Protein AF-A0A644XI13-F1 (afdb_monomer_lite)

Foldseek 3Di:
DDDPDDPPPPDPPVVVVLVVLLVLLVVLLVLDPPVLVSVLSVLLSVLSNLVVVLCVVPVVCVVVCVCVVVPLSVVLSVLSNVLSVLVPDPDDDPVSVVSNVVNSVCSVVSSVVSVVSSVVSVVVVVVVVVVVVVVVCVVCVVVVNNDPDDPPDDD

Secondary structure (DSSP, 8-state):
------------TTHHHHHHHHHHHHHHHTT---HHHHHHHHHHHHHHHHHHHHHHH-GGGHHHHHHIIIIIHHHHHHHHHHHHHHHSS----HHHHHHHHHHHHHHHHHHHHHHHHHHHHHHHHHHHHHHHHHHHHHHHHHTTTT--S------

InterPro domains:
  IPR018770 5-bromo-4-chloroindolyl phosphate hydrolysis protein [PF10112] (32-135)

Organism: NCBI:txid1076179

pLDDT: mean 83.44, std 16.04, range [37.72, 98.25]

Radius of gyration: 24.56 Å; chains: 1; bounding box: 53×43×91 Å

Sequence (155 aa):
MDQPKAKQESAPKGMEREDAVLAEIRSVNDLIENPELSRKIDRIGEITGKIFAYLRENPDKEDQLRSFLSYYLPTTLKVLRAYAQMESQDVEGENITATKARIEGMMDKVVEGFEAQLDKLFQNNAMDITSDVAVLEQMLKSDGLSQGDGLQLGG

Structure (mmCIF, N/CA/C/O backbone):
data_AF-A0A644XI13-F1
#
_entry.id   AF-A0A644XI13-F1
#
loop_
_atom_site.group_PDB
_atom_site.id
_atom_site.type_symbol
_atom_site.label_atom_id
_atom_site.label_alt_id
_atom_site.label_comp_id
_atom_site.label_asym_id
_atom_site.label_entity_id
_atom_site.label_seq_id
_atom_site.pdbx_PDB_ins_code
_atom_site.Cartn_x
_atom_site.Cartn_y
_atom_site.Cartn_z
_atom_site.occupancy
_atom_site.B_iso_or_equiv
_atom_site.auth_seq_id
_atom_site.auth_comp_id
_atom_site.auth_asym_id
_atom_site.auth_atom_id
_atom_site.pdbx_PDB_model_num
ATOM 1 N N . MET A 1 1 ? -34.478 -32.968 -14.170 1.00 44.84 1 MET A N 1
ATOM 2 C CA . MET A 1 1 ? -33.410 -32.657 -13.202 1.00 44.84 1 MET A CA 1
ATOM 3 C C . MET A 1 1 ? -33.315 -31.148 -13.133 1.00 44.84 1 MET A C 1
ATOM 5 O O . MET A 1 1 ? -32.672 -30.543 -13.981 1.00 44.84 1 MET A O 1
ATOM 9 N N . ASP A 1 2 ? -34.045 -30.552 -12.197 1.00 48.38 2 ASP A N 1
ATOM 10 C CA . ASP A 1 2 ? -33.930 -29.133 -11.877 1.00 48.38 2 ASP A CA 1
ATOM 11 C C . ASP A 1 2 ? -32.580 -28.899 -11.203 1.00 48.38 2 ASP 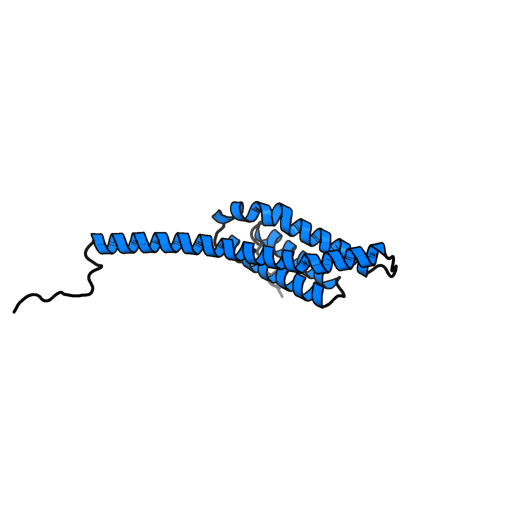A C 1
ATOM 13 O O . ASP A 1 2 ? -32.344 -29.350 -10.083 1.00 48.38 2 ASP A O 1
ATOM 17 N N . GLN A 1 3 ? -31.666 -28.245 -11.914 1.00 45.22 3 GLN A N 1
ATOM 18 C CA . GLN A 1 3 ? -30.460 -27.711 -11.296 1.00 45.22 3 GLN A CA 1
ATOM 19 C C . GLN A 1 3 ? -30.853 -26.456 -10.508 1.00 45.22 3 GLN A C 1
ATOM 21 O O . GLN A 1 3 ? -31.434 -25.538 -11.099 1.00 45.22 3 GLN A O 1
ATOM 26 N N . PRO A 1 4 ? -30.540 -26.359 -9.206 1.00 49.91 4 PRO A N 1
ATOM 27 C CA . PRO A 1 4 ? -30.733 -25.118 -8.484 1.00 49.91 4 PRO A CA 1
ATOM 28 C C . PRO A 1 4 ? -29.698 -24.112 -8.995 1.00 49.91 4 PRO A C 1
ATOM 30 O O . PRO A 1 4 ? -28.495 -24.278 -8.798 1.00 49.91 4 PRO A O 1
ATOM 33 N N . LYS A 1 5 ? -30.171 -23.062 -9.678 1.00 47.41 5 LYS A N 1
ATOM 34 C CA . LYS A 1 5 ? -29.375 -21.863 -9.954 1.00 47.41 5 LYS A CA 1
ATOM 35 C C . LYS A 1 5 ? -28.893 -21.316 -8.613 1.00 47.41 5 LYS A C 1
ATOM 37 O O . LYS A 1 5 ? -29.701 -20.816 -7.831 1.00 47.41 5 LYS A O 1
ATOM 42 N N . ALA A 1 6 ? -27.591 -21.432 -8.361 1.00 48.53 6 ALA A N 1
ATOM 43 C CA . ALA A 1 6 ? -26.924 -20.735 -7.276 1.00 48.53 6 ALA A CA 1
ATOM 44 C C . ALA A 1 6 ? -27.303 -19.254 -7.368 1.00 48.53 6 ALA A C 1
ATOM 46 O O . ALA A 1 6 ? -27.087 -18.592 -8.385 1.00 48.53 6 ALA A O 1
ATOM 47 N N . LYS A 1 7 ? -27.967 -18.777 -6.320 1.00 46.72 7 LYS A N 1
ATOM 48 C CA . LYS A 1 7 ? -28.348 -17.386 -6.141 1.00 46.72 7 LYS A CA 1
ATOM 49 C C . LYS A 1 7 ? -27.031 -16.610 -6.084 1.00 46.72 7 LYS A C 1
ATOM 51 O O . LYS A 1 7 ? -26.292 -16.753 -5.118 1.00 46.72 7 LYS A O 1
ATOM 56 N N . GLN A 1 8 ? -26.701 -15.872 -7.143 1.00 52.28 8 GLN A N 1
ATOM 57 C CA . GLN A 1 8 ? -25.683 -14.830 -7.064 1.00 52.28 8 GLN A CA 1
ATOM 58 C C . GLN A 1 8 ? -26.208 -13.813 -6.057 1.00 52.28 8 GLN A C 1
ATOM 60 O O . GLN A 1 8 ? -27.074 -12.993 -6.360 1.00 52.28 8 GLN A O 1
ATOM 65 N N . GLU A 1 9 ? -25.756 -13.965 -4.821 1.00 48.16 9 GLU A N 1
ATOM 66 C CA . GLU A 1 9 ? -25.878 -12.965 -3.782 1.00 48.16 9 GLU A CA 1
ATOM 67 C C . GLU A 1 9 ? -24.972 -11.823 -4.237 1.00 48.16 9 GLU A C 1
ATOM 69 O O . GLU A 1 9 ? -23.754 -11.885 -4.108 1.00 48.16 9 GLU A O 1
ATOM 74 N N . SER A 1 10 ? -25.559 -10.855 -4.945 1.00 48.94 10 SER A N 1
ATOM 75 C CA . SER A 1 10 ? -24.860 -9.658 -5.400 1.00 48.94 10 SER A CA 1
ATOM 76 C C . SER A 1 10 ? -24.207 -9.025 -4.181 1.00 48.94 10 SER A C 1
ATOM 78 O O . SER A 1 10 ? -24.922 -8.620 -3.256 1.00 48.94 10 SER A O 1
ATOM 80 N N . ALA A 1 11 ? -22.874 -8.998 -4.157 1.00 49.47 11 ALA A N 1
ATOM 81 C CA . ALA A 1 11 ? -22.136 -8.408 -3.058 1.00 49.47 11 ALA A CA 1
ATOM 82 C C . ALA A 1 11 ? -22.616 -6.953 -2.878 1.00 49.47 11 ALA A C 1
ATOM 84 O O . ALA A 1 11 ? -23.003 -6.301 -3.857 1.00 49.47 11 ALA A O 1
ATOM 85 N N . PRO A 1 12 ? -22.665 -6.417 -1.649 1.00 54.72 12 PRO A N 1
ATOM 86 C CA . PRO A 1 12 ? -23.033 -5.020 -1.448 1.00 54.72 12 PRO A CA 1
ATOM 87 C C . PRO A 1 12 ? -22.162 -4.124 -2.345 1.00 54.72 12 PRO A C 1
ATOM 89 O O . PRO A 1 12 ? -20.972 -4.378 -2.492 1.00 54.72 12 PRO A O 1
ATOM 92 N N . LYS A 1 13 ? -22.740 -3.071 -2.947 1.00 55.78 13 LYS A N 1
ATOM 93 C CA . LYS A 1 13 ? -22.121 -2.242 -4.014 1.00 55.78 13 LYS A CA 1
ATOM 94 C C . LYS A 1 13 ? -20.714 -1.679 -3.708 1.00 55.78 13 LYS A C 1
ATOM 96 O O . LYS A 1 13 ? -20.051 -1.203 -4.627 1.00 55.78 13 LYS A O 1
ATOM 101 N N . GLY A 1 14 ? -20.277 -1.683 -2.446 1.00 60.16 14 GLY A N 1
ATOM 102 C CA . GLY A 1 14 ? -18.902 -1.364 -2.038 1.00 60.16 14 GLY A CA 1
ATOM 103 C C . GLY A 1 14 ? -17.926 -2.539 -2.184 1.00 60.16 14 GLY A C 1
ATOM 104 O O . GLY A 1 14 ? -16.834 -2.357 -2.705 1.00 60.16 14 GLY A O 1
ATOM 105 N N . MET A 1 15 ? -18.357 -3.755 -1.847 1.00 62.03 15 MET A N 1
ATOM 106 C CA . MET A 1 15 ? -17.552 -4.983 -1.855 1.00 62.03 15 MET A CA 1
ATOM 107 C C . MET A 1 15 ? -17.156 -5.405 -3.278 1.00 62.03 15 MET A C 1
ATOM 109 O O . MET A 1 15 ? -16.019 -5.797 -3.508 1.00 62.03 15 MET A O 1
ATOM 113 N N . GLU A 1 16 ? -18.032 -5.191 -4.270 1.00 68.31 16 GLU A N 1
ATOM 114 C CA . GLU A 1 16 ? -17.689 -5.416 -5.687 1.00 68.31 16 GLU A CA 1
ATOM 115 C C . GLU A 1 16 ? -16.523 -4.526 -6.155 1.00 68.31 16 GLU A C 1
ATOM 117 O O . GLU A 1 16 ? -15.734 -4.926 -7.011 1.00 68.31 16 GLU A O 1
ATOM 122 N N . ARG A 1 17 ? -16.389 -3.314 -5.593 1.00 81.94 17 ARG A N 1
ATOM 123 C CA . ARG A 1 17 ? -15.267 -2.415 -5.903 1.00 81.94 17 ARG A CA 1
ATOM 124 C C . ARG A 1 17 ? -13.988 -2.848 -5.193 1.00 81.94 17 ARG A C 1
ATOM 126 O O . ARG A 1 17 ? -12.926 -2.776 -5.800 1.00 81.94 17 ARG A O 1
ATOM 133 N N . GLU A 1 18 ? -14.089 -3.300 -3.945 1.00 89.19 18 GLU A N 1
ATOM 134 C CA . GLU A 1 18 ? -12.955 -3.820 -3.167 1.00 89.19 18 GLU A CA 1
ATOM 135 C C . GLU A 1 18 ? -12.331 -5.044 -3.851 1.00 89.19 18 GLU A C 1
ATOM 137 O O . GLU A 1 18 ? -11.124 -5.078 -4.099 1.00 89.19 18 GLU A O 1
ATOM 142 N N . ASP A 1 19 ? -13.164 -6.011 -4.243 1.00 89.94 19 ASP A N 1
ATOM 143 C CA . ASP A 1 19 ? -12.722 -7.226 -4.927 1.00 89.94 19 ASP A CA 1
ATOM 144 C C . ASP A 1 19 ? -12.106 -6.922 -6.295 1.00 89.94 19 ASP A C 1
ATOM 146 O O . ASP A 1 19 ? -11.080 -7.507 -6.654 1.00 89.94 19 ASP A O 1
ATOM 150 N N . ALA A 1 20 ? -12.686 -5.976 -7.043 1.00 92.88 20 ALA A N 1
ATOM 151 C CA . ALA A 1 20 ? -12.136 -5.529 -8.320 1.00 92.88 20 ALA A CA 1
ATOM 152 C C . ALA A 1 20 ? -10.740 -4.910 -8.157 1.00 92.88 20 ALA A C 1
ATOM 154 O O . ALA A 1 20 ? -9.850 -5.190 -8.956 1.00 92.88 20 ALA A O 1
ATOM 155 N N . VAL A 1 21 ? -10.524 -4.122 -7.102 1.00 93.75 21 VAL A N 1
ATOM 156 C CA . VAL A 1 21 ? -9.218 -3.523 -6.799 1.00 93.75 21 VAL A CA 1
ATOM 157 C C . VAL A 1 21 ? -8.191 -4.590 -6.418 1.00 93.75 21 VAL A C 1
ATOM 159 O O . VAL A 1 21 ? -7.074 -4.575 -6.930 1.00 93.75 21 VAL A O 1
ATOM 162 N N . LEU A 1 22 ? -8.552 -5.554 -5.564 1.00 96.12 22 LEU A N 1
ATOM 163 C CA . LEU A 1 22 ? -7.653 -6.660 -5.210 1.00 96.12 22 LEU A CA 1
ATOM 164 C C . LEU A 1 22 ? -7.336 -7.551 -6.418 1.00 96.12 22 LEU A C 1
ATOM 166 O O . LEU A 1 22 ? -6.218 -8.051 -6.545 1.00 96.12 22 LEU A O 1
ATOM 170 N N . ALA A 1 23 ? -8.304 -7.743 -7.316 1.00 96.44 23 ALA A N 1
ATOM 171 C CA . ALA A 1 23 ? -8.088 -8.437 -8.577 1.00 96.44 23 ALA A CA 1
ATOM 172 C C . A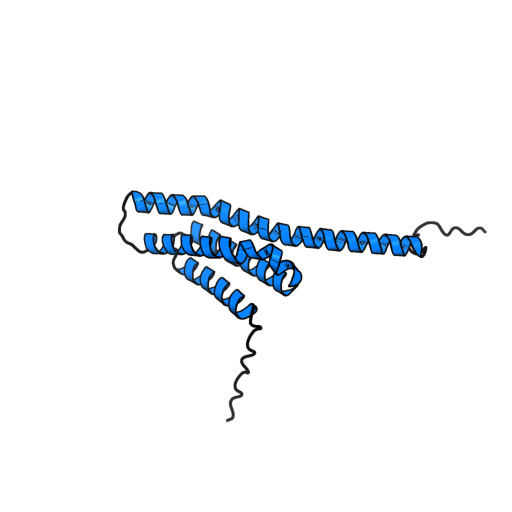LA A 1 23 ? -7.166 -7.647 -9.516 1.00 96.44 23 ALA A C 1
ATOM 174 O O . ALA A 1 23 ? -6.303 -8.254 -10.143 1.00 96.44 23 ALA A O 1
ATOM 175 N N . GLU A 1 24 ? -7.292 -6.317 -9.579 1.00 96.00 24 GLU A N 1
ATOM 176 C CA . GLU A 1 24 ? -6.378 -5.463 -10.346 1.00 96.00 24 GLU A CA 1
ATOM 177 C C . GLU A 1 24 ? -4.948 -5.561 -9.802 1.00 96.00 24 GLU A C 1
ATOM 179 O O . GLU A 1 24 ? -4.028 -5.747 -10.589 1.00 96.00 24 GLU A O 1
ATOM 184 N N . ILE A 1 25 ? -4.749 -5.513 -8.478 1.00 97.56 25 ILE A N 1
ATOM 185 C CA . ILE A 1 25 ? -3.415 -5.675 -7.869 1.00 97.56 25 ILE A CA 1
ATOM 186 C C . ILE A 1 25 ? -2.788 -7.007 -8.291 1.00 97.56 25 ILE A C 1
ATOM 188 O O . ILE A 1 25 ? -1.648 -7.017 -8.752 1.00 97.56 25 ILE A O 1
ATOM 192 N N . ARG A 1 26 ? -3.537 -8.115 -8.186 1.00 97.62 26 ARG A N 1
ATOM 193 C CA . ARG A 1 26 ? -3.064 -9.441 -8.616 1.00 97.62 26 ARG A CA 1
ATOM 194 C C . ARG A 1 26 ? -2.740 -9.471 -10.105 1.00 97.62 26 ARG A C 1
ATOM 196 O O . ARG A 1 26 ? -1.643 -9.857 -10.473 1.00 97.62 26 ARG A O 1
ATOM 203 N N . SER A 1 27 ? -3.644 -8.971 -10.946 1.00 97.25 27 SER A N 1
ATOM 204 C CA . SER A 1 27 ? -3.433 -8.932 -12.394 1.00 97.25 27 SER A CA 1
ATOM 205 C C . SER A 1 27 ? -2.230 -8.083 -12.790 1.00 97.25 27 SER A C 1
ATOM 207 O O . SER A 1 27 ? -1.590 -8.395 -13.785 1.00 97.25 27 SER A O 1
ATOM 209 N N . VAL A 1 28 ? -1.941 -6.998 -12.069 1.00 96.56 28 VAL A N 1
ATOM 210 C CA . VAL A 1 28 ? -0.735 -6.201 -12.303 1.00 96.56 28 VAL A CA 1
ATOM 211 C C . VAL A 1 28 ? 0.500 -6.963 -11.839 1.00 96.56 28 VAL A C 1
ATOM 213 O O . VAL A 1 28 ? 1.496 -6.927 -12.548 1.00 96.56 28 VAL A O 1
ATOM 216 N N . ASN A 1 29 ? 0.436 -7.666 -10.704 1.00 97.81 29 ASN A N 1
ATOM 217 C CA . ASN A 1 29 ? 1.542 -8.488 -10.216 1.00 97.81 29 ASN A CA 1
ATOM 218 C C . ASN A 1 29 ? 1.900 -9.626 -11.185 1.00 97.81 29 ASN A C 1
ATOM 220 O O . ASN A 1 29 ? 3.072 -9.856 -11.451 1.00 97.81 29 ASN A O 1
ATOM 224 N N . ASP A 1 30 ? 0.896 -10.277 -11.775 1.00 97.19 30 ASP A N 1
ATOM 225 C CA . ASP A 1 30 ? 1.079 -11.372 -12.737 1.00 97.19 30 ASP A CA 1
ATOM 226 C C . ASP A 1 30 ? 1.830 -10.942 -14.015 1.00 97.19 30 ASP A C 1
ATOM 228 O O . ASP A 1 30 ? 2.320 -11.788 -14.762 1.00 97.19 30 ASP A O 1
ATOM 232 N N . LEU A 1 31 ? 1.912 -9.634 -14.287 1.00 95.62 31 LEU A N 1
ATOM 233 C CA . LEU A 1 31 ? 2.655 -9.062 -15.415 1.00 95.62 31 LEU A CA 1
ATOM 234 C C . LEU A 1 31 ? 4.105 -8.693 -15.065 1.00 95.62 31 LEU A C 1
ATOM 236 O O . LEU A 1 31 ? 4.812 -8.177 -15.927 1.00 95.62 31 LEU A O 1
ATOM 240 N N . ILE A 1 32 ? 4.522 -8.876 -13.811 1.00 95.25 32 ILE A N 1
ATOM 241 C CA . ILE A 1 32 ? 5.838 -8.481 -13.311 1.00 95.25 32 ILE A CA 1
ATOM 242 C C . ILE A 1 32 ? 6.726 -9.717 -13.241 1.00 95.25 32 ILE A C 1
ATOM 244 O O . ILE A 1 32 ? 6.479 -10.639 -12.466 1.00 95.25 32 ILE A O 1
ATOM 248 N N . GLU A 1 33 ? 7.798 -9.714 -14.021 1.00 93.75 33 GLU A N 1
ATOM 249 C CA . GLU A 1 33 ? 8.781 -10.797 -14.046 1.00 93.75 33 GLU A CA 1
ATOM 250 C C . GLU A 1 33 ? 9.795 -10.662 -12.905 1.00 93.75 33 GLU A C 1
ATOM 252 O O . GLU A 1 33 ? 10.349 -11.658 -12.434 1.00 93.75 33 GLU A O 1
ATOM 257 N N . ASN A 1 34 ? 10.031 -9.434 -12.429 1.00 94.06 34 ASN A N 1
ATOM 258 C CA . ASN A 1 34 ? 10.941 -9.169 -11.320 1.00 94.06 34 ASN A CA 1
ATOM 259 C C . ASN A 1 34 ? 10.385 -9.740 -9.992 1.00 94.06 34 ASN A C 1
ATOM 261 O O . ASN A 1 34 ? 9.436 -9.180 -9.431 1.00 94.06 34 ASN A O 1
ATOM 265 N N . PRO A 1 35 ? 11.009 -10.786 -9.411 1.00 96.06 35 PRO A N 1
ATOM 266 C CA . PRO A 1 35 ? 10.476 -11.462 -8.229 1.00 96.06 35 PRO A CA 1
ATOM 267 C C . PRO A 1 35 ? 10.519 -10.588 -6.971 1.00 96.06 35 PRO A C 1
ATOM 269 O O . PRO A 1 35 ? 9.656 -10.705 -6.103 1.00 96.06 35 PRO A O 1
ATOM 272 N N . GLU A 1 36 ? 11.503 -9.694 -6.850 1.00 96.19 36 GLU A N 1
ATOM 273 C CA . GLU A 1 36 ? 11.597 -8.775 -5.712 1.00 96.19 36 GLU A CA 1
ATOM 274 C C . GLU A 1 36 ? 10.452 -7.770 -5.733 1.00 96.19 36 GLU A C 1
ATOM 276 O O . GLU A 1 36 ? 9.793 -7.551 -4.716 1.00 96.19 36 GLU A O 1
ATOM 281 N N . LEU A 1 37 ? 10.193 -7.180 -6.902 1.00 96.75 37 LEU A N 1
ATOM 282 C CA . LEU A 1 37 ? 9.078 -6.262 -7.074 1.00 96.75 37 LEU A CA 1
ATOM 283 C C . LEU A 1 37 ? 7.743 -6.989 -6.881 1.00 96.75 37 LEU A C 1
ATOM 285 O O . LEU A 1 37 ? 6.875 -6.469 -6.184 1.00 96.75 37 LEU A O 1
ATOM 289 N N . SER A 1 38 ? 7.614 -8.207 -7.408 1.00 98.00 38 SER A N 1
ATOM 290 C CA . SER A 1 38 ? 6.404 -9.015 -7.267 1.00 98.00 38 SER A CA 1
ATOM 291 C C . SER A 1 38 ? 6.029 -9.267 -5.800 1.00 98.00 38 SER A C 1
ATOM 293 O O . SER A 1 38 ? 4.901 -8.987 -5.389 1.00 98.00 38 SER A O 1
ATOM 295 N N . ARG A 1 39 ? 7.002 -9.633 -4.951 1.00 98.12 39 ARG A N 1
ATOM 296 C CA . ARG A 1 39 ? 6.779 -9.786 -3.498 1.00 98.12 39 ARG A CA 1
ATOM 297 C C . ARG A 1 39 ? 6.284 -8.503 -2.826 1.00 98.12 39 ARG A C 1
ATOM 299 O O . ARG A 1 39 ? 5.469 -8.559 -1.905 1.00 98.12 39 ARG A O 1
ATOM 306 N N . LYS A 1 40 ? 6.761 -7.336 -3.270 1.00 97.81 40 LYS A N 1
ATOM 307 C CA . LYS A 1 40 ? 6.299 -6.038 -2.746 1.00 97.81 40 LYS A CA 1
ATOM 308 C C . LYS A 1 40 ? 4.856 -5.750 -3.165 1.00 97.81 40 LYS A C 1
ATOM 310 O O . LYS A 1 40 ? 4.092 -5.204 -2.372 1.00 97.81 40 LYS A O 1
ATOM 315 N N . ILE A 1 41 ? 4.461 -6.136 -4.378 1.00 97.88 41 ILE A N 1
ATOM 316 C CA . ILE A 1 41 ? 3.084 -5.976 -4.865 1.00 97.88 41 ILE A CA 1
ATOM 317 C C . ILE A 1 41 ? 2.130 -6.918 -4.126 1.00 97.88 41 ILE A C 1
ATOM 319 O O . ILE A 1 41 ? 1.054 -6.479 -3.719 1.00 97.88 41 ILE A O 1
ATOM 323 N N . ASP A 1 42 ? 2.536 -8.163 -3.867 1.00 98.25 42 ASP A N 1
ATOM 324 C CA . ASP A 1 42 ? 1.768 -9.076 -3.013 1.00 98.25 42 ASP A CA 1
ATOM 325 C C . ASP A 1 42 ? 1.542 -8.468 -1.630 1.00 98.25 42 ASP A C 1
ATOM 327 O O . ASP A 1 42 ? 0.411 -8.425 -1.142 1.00 98.25 42 ASP A O 1
ATOM 331 N N . ARG A 1 43 ? 2.593 -7.891 -1.034 1.00 97.81 43 ARG A N 1
ATOM 332 C CA . ARG A 1 43 ? 2.482 -7.198 0.251 1.00 97.81 43 ARG A CA 1
ATOM 333 C C . ARG A 1 43 ? 1.501 -6.022 0.197 1.00 97.81 43 ARG A C 1
ATOM 335 O O . ARG A 1 43 ? 0.679 -5.871 1.101 1.00 97.81 43 ARG A O 1
ATOM 342 N N . ILE A 1 44 ? 1.531 -5.219 -0.868 1.00 97.19 44 ILE A N 1
ATOM 343 C CA . ILE A 1 44 ? 0.544 -4.153 -1.113 1.00 97.19 44 ILE A CA 1
ATOM 344 C C . ILE A 1 44 ? -0.879 -4.726 -1.182 1.00 97.19 44 ILE A C 1
ATOM 346 O O . ILE A 1 44 ? -1.797 -4.153 -0.589 1.00 97.19 44 ILE A O 1
ATOM 350 N N . GLY A 1 45 ? -1.068 -5.858 -1.863 1.00 96.94 45 GLY A N 1
ATOM 351 C CA . GLY A 1 45 ? -2.345 -6.568 -1.950 1.00 96.94 45 GLY A CA 1
ATOM 352 C C . GLY A 1 45 ? -2.853 -7.045 -0.590 1.00 96.94 45 GLY A C 1
ATOM 353 O O . GLY A 1 45 ? -4.008 -6.790 -0.245 1.00 96.94 45 GLY A O 1
ATOM 354 N N . GLU A 1 46 ? -1.989 -7.661 0.218 1.00 97.69 46 GLU A N 1
ATOM 355 C CA . GLU A 1 46 ? -2.310 -8.085 1.585 1.00 97.69 46 GLU A CA 1
ATOM 356 C C . GLU A 1 46 ? -2.760 -6.910 2.460 1.00 97.69 46 GLU A C 1
ATOM 358 O O . GLU A 1 46 ? -3.783 -6.994 3.144 1.00 97.69 46 GLU A O 1
ATOM 363 N N . ILE A 1 47 ? -2.001 -5.810 2.448 1.00 96.44 47 ILE A N 1
ATOM 364 C CA . ILE A 1 47 ? -2.305 -4.622 3.252 1.00 96.44 47 ILE A CA 1
ATOM 365 C C . ILE A 1 47 ? -3.619 -3.994 2.789 1.00 96.44 47 ILE A C 1
ATOM 367 O O . ILE A 1 47 ? -4.481 -3.698 3.613 1.00 96.44 47 ILE A O 1
ATOM 371 N N . THR A 1 48 ? -3.812 -3.854 1.476 1.00 95.69 48 THR A N 1
ATOM 372 C CA . THR A 1 48 ? -5.053 -3.318 0.900 1.00 95.69 48 THR A CA 1
ATOM 373 C C . THR A 1 48 ? -6.259 -4.174 1.299 1.00 95.69 48 THR A C 1
ATOM 375 O O . THR A 1 48 ? -7.290 -3.637 1.699 1.00 95.69 48 THR A O 1
ATOM 378 N N . GLY A 1 49 ? -6.120 -5.504 1.286 1.00 95.38 49 GLY A N 1
ATOM 379 C CA . GLY A 1 49 ? -7.166 -6.422 1.739 1.00 95.38 49 GLY A CA 1
ATOM 380 C C . GLY A 1 49 ? -7.510 -6.249 3.221 1.00 95.38 49 GLY A C 1
ATOM 381 O O . GLY A 1 49 ? -8.687 -6.244 3.583 1.00 95.38 49 GLY A O 1
ATOM 382 N N . LYS A 1 50 ? -6.503 -6.036 4.078 1.00 94.56 50 LYS A N 1
ATOM 383 C CA . LYS A 1 50 ? -6.712 -5.729 5.505 1.00 94.56 50 LYS A CA 1
ATOM 384 C C . LYS A 1 50 ? -7.404 -4.381 5.711 1.00 94.56 50 LYS A C 1
ATOM 386 O O . LYS A 1 50 ? -8.298 -4.295 6.546 1.00 94.56 50 LYS A O 1
ATOM 391 N N . ILE A 1 51 ? -7.037 -3.358 4.937 1.00 92.19 51 ILE A N 1
ATOM 392 C CA . ILE A 1 51 ? -7.683 -2.037 4.974 1.00 92.19 51 ILE A CA 1
ATOM 393 C C . ILE A 1 51 ? -9.169 -2.155 4.612 1.00 92.19 51 ILE A C 1
ATOM 395 O O . ILE A 1 51 ? -10.013 -1.617 5.323 1.00 92.19 51 ILE A O 1
ATOM 399 N N . PHE A 1 52 ? -9.504 -2.890 3.548 1.00 92.50 52 PHE A N 1
ATOM 400 C CA . PHE A 1 52 ? -10.900 -3.119 3.169 1.00 92.50 52 PHE A CA 1
ATOM 401 C C . PHE A 1 52 ? -11.664 -3.934 4.213 1.00 92.50 52 PHE A C 1
ATOM 403 O O . PHE A 1 52 ? -12.787 -3.579 4.560 1.00 92.50 52 PHE A O 1
ATOM 410 N N . ALA A 1 53 ? -11.052 -4.975 4.785 1.00 91.00 53 ALA A N 1
ATOM 411 C CA . ALA A 1 53 ? -11.665 -5.721 5.882 1.00 91.00 53 ALA A CA 1
ATOM 412 C C . ALA A 1 53 ? -11.987 -4.824 7.085 1.00 91.00 53 ALA A C 1
ATOM 414 O O . ALA A 1 53 ? -13.107 -4.864 7.590 1.00 91.00 53 ALA A O 1
ATOM 415 N N . TYR A 1 54 ? -11.046 -3.961 7.468 1.00 88.19 54 TYR A N 1
ATOM 416 C CA . TYR A 1 54 ? -11.245 -2.989 8.536 1.00 88.19 54 TYR A CA 1
ATOM 417 C C . TYR A 1 54 ? -12.366 -1.989 8.212 1.00 88.19 54 TYR A C 1
ATOM 419 O O . TYR A 1 54 ? -13.202 -1.711 9.070 1.00 88.19 54 TYR A O 1
ATOM 427 N N . LEU A 1 55 ? -12.429 -1.479 6.977 1.00 87.12 55 LEU A N 1
ATOM 428 C CA . LEU A 1 55 ? -13.474 -0.547 6.543 1.00 87.12 55 LEU A CA 1
ATOM 429 C C . LEU A 1 55 ? -14.871 -1.188 6.539 1.00 87.12 55 LEU A C 1
ATOM 431 O O . LEU A 1 55 ? -15.844 -0.530 6.893 1.00 87.12 55 LEU A O 1
ATOM 435 N N . ARG A 1 56 ? -14.982 -2.478 6.194 1.00 86.69 56 ARG A N 1
ATOM 436 C CA . ARG A 1 56 ? -16.253 -3.218 6.275 1.00 86.69 56 ARG A CA 1
ATOM 437 C C . ARG A 1 56 ? -16.777 -3.327 7.705 1.00 86.69 56 ARG A C 1
ATOM 439 O O . ARG A 1 56 ? -17.988 -3.311 7.907 1.00 86.69 56 ARG A O 1
ATOM 446 N N . GLU A 1 57 ? -15.877 -3.460 8.674 1.00 86.50 57 GLU A N 1
ATOM 447 C CA . GLU A 1 57 ? -16.215 -3.502 10.100 1.00 86.50 57 GLU A CA 1
ATOM 448 C C . GLU A 1 57 ? -16.461 -2.098 10.680 1.00 86.50 57 GLU A C 1
ATOM 450 O O . GLU A 1 57 ? -17.245 -1.960 11.615 1.00 86.50 57 GLU A O 1
ATOM 455 N N . ASN A 1 58 ? -15.843 -1.060 10.100 1.00 85.25 58 ASN A N 1
ATOM 456 C CA . ASN A 1 58 ? -15.858 0.323 10.592 1.00 85.25 58 ASN A CA 1
ATOM 457 C C . ASN A 1 58 ? -16.175 1.323 9.454 1.00 85.25 58 ASN A C 1
ATOM 459 O O . ASN A 1 58 ? -15.300 2.094 9.037 1.00 85.25 58 ASN A O 1
ATOM 463 N N . PRO A 1 59 ? -17.405 1.318 8.901 1.00 85.31 59 PRO A N 1
ATOM 464 C CA . PRO A 1 59 ? -17.761 2.126 7.729 1.00 85.31 59 PRO A CA 1
ATOM 465 C C . PRO A 1 59 ? -17.674 3.643 7.974 1.00 85.31 59 PRO A C 1
ATOM 467 O O . PRO A 1 59 ? -17.499 4.413 7.035 1.00 85.31 59 PRO A O 1
ATOM 470 N N . ASP A 1 60 ? -17.736 4.091 9.229 1.00 84.00 60 ASP A N 1
ATOM 471 C CA . ASP A 1 60 ? -17.544 5.487 9.643 1.00 84.00 60 ASP A CA 1
ATOM 472 C C . ASP A 1 60 ? -16.114 6.005 9.398 1.00 84.00 60 ASP A C 1
ATOM 474 O O . ASP A 1 60 ? -15.878 7.215 9.387 1.00 84.00 60 ASP A O 1
ATOM 478 N N . LYS A 1 61 ? -15.151 5.107 9.161 1.00 83.38 61 LYS A N 1
ATOM 479 C CA . LYS A 1 61 ? -13.751 5.455 8.887 1.00 83.38 61 LYS A CA 1
ATOM 480 C C . LYS A 1 61 ? -13.461 5.658 7.390 1.00 83.38 61 LYS A C 1
ATOM 482 O O . LYS A 1 61 ? -12.309 5.917 7.038 1.00 83.38 61 LYS A O 1
ATOM 487 N N . GLU A 1 62 ? -14.466 5.603 6.505 1.00 85.19 62 GLU A N 1
ATOM 488 C CA . GLU A 1 62 ? -14.302 5.789 5.048 1.00 85.19 62 GLU A CA 1
ATOM 489 C C . GLU A 1 62 ? -13.584 7.104 4.701 1.00 85.19 62 GLU A C 1
ATOM 491 O O . GLU A 1 62 ? -12.649 7.119 3.895 1.00 85.19 62 GLU A O 1
ATOM 496 N N . ASP A 1 63 ? -13.940 8.200 5.375 1.00 86.19 63 ASP A N 1
ATOM 497 C CA . ASP A 1 63 ? -13.318 9.510 5.155 1.00 86.19 63 ASP A CA 1
ATOM 498 C C . ASP A 1 63 ? -11.812 9.512 5.464 1.00 86.19 63 ASP A C 1
ATOM 500 O O . ASP A 1 63 ? -11.037 10.191 4.784 1.00 86.19 63 ASP A O 1
ATOM 504 N N . GLN A 1 64 ? -11.368 8.705 6.436 1.00 85.31 64 GLN A N 1
ATOM 505 C CA . GLN A 1 64 ? -9.949 8.567 6.787 1.00 85.31 64 GLN A CA 1
ATOM 506 C C . GLN A 1 64 ? -9.154 7.820 5.707 1.00 85.31 64 GLN A C 1
ATOM 508 O O . GLN A 1 64 ? -7.941 8.006 5.593 1.00 85.31 64 GLN A O 1
ATOM 513 N N . LEU A 1 65 ? -9.837 7.000 4.905 1.00 88.50 65 LEU A N 1
ATOM 514 C CA . LEU A 1 65 ? -9.274 6.229 3.797 1.00 88.50 65 LEU A CA 1
ATOM 515 C C . LEU A 1 65 ? -9.459 6.895 2.436 1.00 88.50 65 LEU A C 1
ATOM 517 O O . LEU A 1 65 ? -8.872 6.452 1.448 1.00 88.50 65 LEU A O 1
ATOM 521 N N . ARG A 1 66 ? -10.229 7.981 2.361 1.00 87.75 66 ARG A N 1
ATOM 522 C CA . ARG A 1 66 ? -10.581 8.629 1.098 1.00 87.75 66 ARG A CA 1
ATOM 523 C C . ARG A 1 66 ? -9.363 8.970 0.245 1.00 87.75 66 ARG A C 1
ATOM 525 O O . ARG A 1 66 ? -9.367 8.691 -0.952 1.00 87.75 66 ARG A O 1
ATOM 532 N N . SER A 1 67 ? -8.314 9.553 0.824 1.00 87.69 67 SER A N 1
ATOM 533 C CA . SER A 1 67 ? -7.085 9.896 0.087 1.00 87.69 67 SER A CA 1
ATOM 534 C C . SER A 1 67 ? -6.318 8.653 -0.370 1.00 87.69 67 SER A C 1
ATOM 536 O O . SER A 1 67 ? -5.829 8.609 -1.500 1.00 87.69 67 SER A O 1
ATOM 538 N N . PHE A 1 68 ? -6.256 7.622 0.474 1.00 90.56 68 PHE A N 1
ATOM 539 C CA . PHE A 1 68 ? -5.644 6.341 0.141 1.00 90.56 68 PHE A CA 1
ATOM 540 C C . PHE A 1 68 ? -6.315 5.707 -1.084 1.00 90.56 68 PHE A C 1
ATOM 542 O O . PHE A 1 68 ? -5.640 5.411 -2.070 1.00 90.56 68 PHE A O 1
ATOM 549 N N . LEU A 1 69 ? -7.646 5.604 -1.063 1.00 89.31 69 LEU A N 1
ATOM 550 C CA . LEU A 1 69 ? -8.433 4.957 -2.115 1.00 89.31 69 LEU A CA 1
ATOM 551 C C . LEU A 1 69 ? -8.539 5.783 -3.401 1.00 89.31 69 LEU A C 1
ATOM 553 O O . LEU A 1 69 ? -8.530 5.223 -4.492 1.00 89.31 69 LEU A O 1
ATOM 557 N N . SER A 1 70 ? -8.646 7.109 -3.297 1.00 88.81 70 SER A N 1
ATOM 558 C CA . SER A 1 70 ? -8.858 7.972 -4.470 1.00 88.81 70 SER A CA 1
ATOM 559 C C . SER A 1 70 ? -7.573 8.431 -5.154 1.00 88.81 70 SER A C 1
ATOM 561 O O . SER A 1 70 ? -7.623 8.835 -6.315 1.00 88.81 70 SER A O 1
ATOM 563 N N . TYR A 1 71 ? -6.430 8.382 -4.465 1.00 89.38 71 TYR A N 1
ATOM 564 C CA . TYR A 1 71 ? -5.187 8.951 -4.978 1.00 89.38 71 TYR A CA 1
ATOM 565 C C . TYR A 1 71 ? -4.003 7.995 -4.873 1.00 89.38 71 TYR A C 1
ATOM 567 O O . TYR A 1 71 ? -3.412 7.658 -5.899 1.00 89.38 71 TYR A O 1
ATOM 575 N N . TYR A 1 72 ? -3.655 7.534 -3.669 1.00 92.06 72 TYR A N 1
ATOM 576 C CA . TYR A 1 72 ? -2.422 6.768 -3.475 1.00 92.06 72 TYR A CA 1
ATOM 577 C C . TYR A 1 72 ? -2.474 5.399 -4.156 1.00 92.06 72 TYR A C 1
ATOM 579 O O . TYR A 1 72 ? -1.606 5.097 -4.972 1.00 92.06 72 TYR A O 1
ATOM 587 N N . LEU A 1 73 ? -3.519 4.609 -3.903 1.00 94.12 73 LEU A N 1
ATOM 588 C CA . LEU A 1 73 ? -3.659 3.272 -4.476 1.00 94.12 73 LEU A CA 1
ATOM 589 C C . LEU A 1 73 ? -3.765 3.278 -6.016 1.00 94.12 73 LEU A C 1
ATOM 591 O O . LEU A 1 73 ? -2.970 2.583 -6.656 1.00 94.12 73 LEU A O 1
ATOM 595 N N . PRO A 1 74 ? -4.627 4.103 -6.650 1.00 93.56 74 PRO A N 1
ATOM 596 C CA . PRO A 1 74 ? -4.669 4.196 -8.110 1.00 93.56 74 PRO A CA 1
ATOM 597 C C . PRO A 1 74 ? -3.343 4.662 -8.723 1.00 93.56 74 PRO A C 1
ATOM 599 O O . PRO A 1 74 ? -2.964 4.214 -9.806 1.00 93.56 74 PRO A O 1
ATOM 602 N N . THR A 1 75 ? -2.616 5.551 -8.038 1.00 95.44 75 THR A N 1
ATOM 603 C CA . THR A 1 75 ? -1.311 6.033 -8.509 1.00 95.44 75 THR A CA 1
ATOM 604 C C . THR A 1 75 ? -0.260 4.929 -8.452 1.00 95.44 75 THR A C 1
ATOM 606 O O . THR A 1 75 ? 0.468 4.750 -9.427 1.00 95.44 75 THR A O 1
ATOM 609 N N . THR A 1 76 ? -0.218 4.142 -7.373 1.00 96.31 76 THR A N 1
ATOM 610 C CA . THR A 1 76 ? 0.661 2.968 -7.265 1.00 96.31 76 THR A CA 1
ATOM 611 C C . THR A 1 76 ? 0.391 1.973 -8.392 1.00 96.31 76 THR A C 1
ATOM 613 O O . THR A 1 76 ? 1.317 1.581 -9.101 1.00 96.31 76 THR A O 1
ATOM 616 N N . LEU A 1 77 ? -0.878 1.634 -8.637 1.00 96.19 77 LEU A N 1
ATOM 617 C CA . LEU A 1 77 ? -1.269 0.723 -9.719 1.00 96.19 77 LEU A CA 1
ATOM 618 C C . LEU A 1 77 ? -0.873 1.251 -11.101 1.00 96.19 77 LEU A C 1
ATOM 620 O O . LEU A 1 77 ? -0.389 0.495 -11.941 1.00 96.19 77 LEU A O 1
ATOM 624 N N . LYS A 1 78 ? -1.024 2.558 -11.339 1.00 96.06 78 LYS A N 1
ATOM 625 C CA . LYS A 1 78 ? -0.585 3.195 -12.587 1.00 96.06 78 LYS A CA 1
ATOM 626 C C . LYS A 1 78 ? 0.929 3.075 -12.793 1.00 96.06 78 LYS A C 1
ATOM 628 O O . LYS A 1 78 ? 1.362 2.815 -13.914 1.00 96.06 78 LYS A O 1
ATOM 633 N N . VAL A 1 79 ? 1.724 3.271 -11.740 1.00 96.69 79 VAL A N 1
ATOM 634 C CA . VAL A 1 79 ? 3.191 3.150 -11.797 1.00 96.69 79 VAL A CA 1
ATOM 635 C C . VAL A 1 79 ? 3.611 1.708 -12.079 1.00 96.69 79 VAL A C 1
ATOM 637 O O . VAL A 1 79 ? 4.445 1.480 -12.951 1.00 96.69 79 VAL A O 1
ATOM 640 N N . LEU A 1 80 ? 2.996 0.737 -11.403 1.00 96.62 80 LEU A N 1
ATOM 641 C CA . LEU A 1 80 ? 3.277 -0.686 -11.605 1.00 96.62 80 LEU A CA 1
ATOM 642 C C . LEU A 1 80 ? 2.899 -1.161 -13.014 1.00 96.62 80 LEU A C 1
ATOM 644 O O . LEU A 1 80 ? 3.675 -1.864 -13.652 1.00 96.62 80 LEU A O 1
ATOM 648 N N . ARG A 1 81 ? 1.766 -0.702 -13.558 1.00 96.00 81 ARG A N 1
ATOM 649 C CA . ARG A 1 81 ? 1.394 -0.969 -14.958 1.00 96.00 81 ARG A CA 1
ATOM 650 C C . ARG A 1 81 ? 2.410 -0.411 -15.951 1.00 96.00 81 ARG A C 1
ATOM 652 O O . ARG A 1 81 ? 2.737 -1.077 -16.927 1.00 96.00 81 ARG A O 1
ATOM 659 N N . ALA A 1 82 ? 2.919 0.797 -15.703 1.00 94.88 82 ALA A N 1
ATOM 660 C CA . ALA A 1 82 ? 3.964 1.376 -16.541 1.00 94.88 82 ALA A CA 1
ATOM 661 C C . ALA A 1 82 ? 5.261 0.554 -16.467 1.00 94.88 82 ALA A C 1
ATOM 663 O O . ALA A 1 82 ? 5.902 0.348 -17.494 1.00 94.88 82 ALA A O 1
ATOM 664 N N . TYR A 1 83 ? 5.621 0.053 -15.280 1.00 95.31 83 TYR A N 1
ATOM 665 C CA . TYR A 1 83 ? 6.747 -0.866 -15.112 1.00 95.31 83 TYR A CA 1
ATOM 666 C C . TYR A 1 83 ? 6.559 -2.153 -15.917 1.00 95.31 83 TYR A C 1
ATOM 668 O O . TYR A 1 83 ? 7.428 -2.476 -16.720 1.00 95.31 83 TYR A O 1
ATOM 676 N N . ALA A 1 84 ? 5.424 -2.840 -15.762 1.00 94.00 84 ALA A N 1
ATOM 677 C CA . ALA A 1 84 ? 5.128 -4.072 -16.495 1.00 94.00 84 ALA A CA 1
ATOM 678 C C . ALA A 1 84 ? 5.187 -3.857 -18.017 1.00 94.00 84 ALA A C 1
ATOM 680 O O . ALA A 1 84 ? 5.768 -4.649 -18.753 1.00 94.00 84 ALA A O 1
ATOM 681 N N . GLN A 1 85 ? 4.654 -2.730 -18.500 1.00 92.56 85 GLN A N 1
ATOM 682 C CA . GLN A 1 85 ? 4.744 -2.371 -19.913 1.00 92.56 85 GLN A CA 1
ATOM 683 C C . GLN A 1 85 ? 6.200 -2.185 -20.368 1.00 92.56 85 GLN A C 1
ATOM 685 O O . GLN A 1 85 ? 6.556 -2.656 -21.444 1.00 92.56 85 GLN A O 1
ATOM 690 N N . MET A 1 86 ? 7.030 -1.510 -19.569 1.00 91.31 86 MET A N 1
ATOM 691 C CA . MET A 1 86 ? 8.459 -1.338 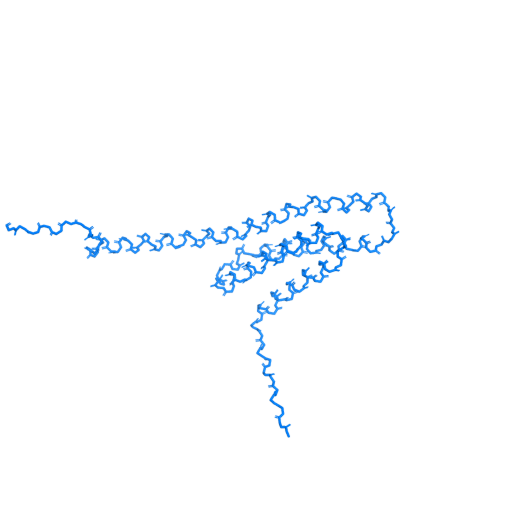-19.854 1.00 91.31 86 MET A CA 1
ATOM 692 C C . MET A 1 86 ? 9.222 -2.665 -19.821 1.00 91.31 86 MET A C 1
ATOM 694 O O . MET A 1 86 ? 10.151 -2.836 -20.596 1.00 91.31 86 MET A O 1
ATOM 698 N N . GLU A 1 87 ? 8.839 -3.590 -18.944 1.00 89.06 87 GLU A N 1
ATOM 699 C CA . GLU A 1 87 ? 9.435 -4.924 -18.847 1.00 89.06 87 GLU A CA 1
ATOM 700 C C . GLU A 1 87 ? 9.070 -5.821 -20.033 1.00 89.06 87 GLU A C 1
ATOM 702 O O . GLU A 1 87 ? 9.943 -6.483 -20.573 1.00 89.06 87 GLU A O 1
ATOM 707 N N . SER A 1 88 ? 7.823 -5.759 -20.508 1.00 88.12 88 SER A N 1
ATOM 708 C CA . SER A 1 88 ? 7.364 -6.527 -21.676 1.00 88.12 88 SER A CA 1
ATOM 709 C C . SER A 1 88 ? 7.963 -6.078 -23.017 1.00 88.12 88 SER A C 1
ATOM 711 O O . SER A 1 88 ? 7.790 -6.745 -24.037 1.00 88.12 88 SER A O 1
ATOM 713 N N . GLN A 1 89 ? 8.596 -4.904 -23.053 1.00 83.12 89 GLN A N 1
ATOM 714 C CA . GLN A 1 89 ? 9.260 -4.400 -24.245 1.00 83.12 89 GLN A CA 1
ATOM 715 C C . GLN A 1 89 ? 10.704 -4.908 -24.236 1.00 83.12 89 GLN A C 1
ATOM 717 O O . GLN A 1 89 ? 11.501 -4.434 -23.436 1.00 83.12 89 GLN A O 1
ATOM 722 N N . ASP A 1 90 ? 11.069 -5.776 -25.187 1.00 67.75 90 ASP A N 1
ATOM 723 C CA . ASP A 1 90 ? 12.453 -6.247 -25.439 1.00 67.75 90 ASP A CA 1
ATOM 724 C C . ASP A 1 90 ? 13.420 -5.124 -25.905 1.00 67.75 90 ASP A C 1
ATOM 726 O O . ASP A 1 90 ? 14.419 -5.354 -26.589 1.00 67.75 90 ASP A O 1
ATOM 730 N N . VAL A 1 91 ? 13.109 -3.864 -25.598 1.00 72.31 91 VAL A N 1
ATOM 731 C CA . VAL A 1 91 ? 13.886 -2.687 -25.974 1.00 72.31 91 VAL A CA 1
ATOM 732 C C . VAL A 1 91 ? 14.590 -2.155 -24.733 1.00 72.31 91 VAL A C 1
ATOM 734 O O . VAL A 1 91 ? 14.040 -1.369 -23.964 1.00 72.31 91 VAL A O 1
ATOM 737 N N . GLU A 1 92 ? 15.851 -2.538 -24.566 1.00 66.06 92 GLU A N 1
ATOM 738 C CA . GLU A 1 92 ? 16.706 -2.013 -23.503 1.00 66.06 92 GLU A CA 1
ATOM 739 C C . GLU A 1 92 ? 17.320 -0.664 -23.910 1.00 66.06 92 GLU A C 1
ATOM 741 O O . GLU A 1 92 ? 18.436 -0.570 -24.421 1.00 66.06 92 GLU A O 1
ATOM 746 N N . GLY A 1 93 ? 16.565 0.417 -23.705 1.00 80.38 93 GLY A N 1
ATOM 747 C CA . GLY A 1 93 ? 17.104 1.779 -23.737 1.00 80.38 93 GLY A CA 1
ATOM 748 C C . GLY A 1 93 ? 17.587 2.219 -22.353 1.00 80.38 93 GLY A C 1
ATOM 749 O O . GLY A 1 93 ? 16.912 1.960 -21.360 1.00 80.38 93 GLY A O 1
ATOM 750 N N . GLU A 1 94 ? 18.690 2.971 -22.272 1.00 81.25 94 GLU A N 1
ATOM 751 C CA . GLU A 1 94 ? 19.260 3.476 -21.002 1.00 81.25 94 GLU A CA 1
ATOM 752 C C . GLU A 1 94 ? 18.214 4.191 -20.115 1.00 81.25 94 GLU A C 1
ATOM 754 O O . GLU A 1 94 ? 18.176 4.013 -18.897 1.00 81.25 94 GLU A O 1
ATOM 759 N N . ASN A 1 95 ? 17.286 4.930 -20.735 1.00 85.12 95 ASN A N 1
ATOM 760 C CA . ASN A 1 95 ? 16.188 5.608 -20.041 1.00 85.12 95 ASN A CA 1
ATOM 761 C C . ASN A 1 95 ? 15.132 4.643 -19.457 1.00 85.12 95 ASN A C 1
ATOM 763 O O . ASN A 1 95 ? 14.562 4.918 -18.399 1.00 85.12 95 ASN A O 1
ATOM 767 N N . ILE A 1 96 ? 14.864 3.515 -20.125 1.00 87.88 96 ILE A N 1
ATOM 768 C CA . ILE A 1 96 ? 13.907 2.499 -19.659 1.00 87.88 96 ILE A CA 1
ATOM 769 C C . ILE A 1 96 ? 14.482 1.802 -18.428 1.00 87.88 96 ILE A C 1
ATOM 771 O O . ILE A 1 96 ? 13.830 1.771 -17.383 1.00 87.88 96 ILE A O 1
ATOM 775 N N . THR A 1 97 ? 15.736 1.351 -18.506 1.00 89.56 97 THR A N 1
ATOM 776 C CA . THR A 1 97 ? 16.434 0.702 -17.387 1.00 89.56 97 THR A CA 1
ATOM 777 C C . THR A 1 97 ? 16.505 1.614 -16.162 1.00 89.56 97 THR A C 1
ATOM 779 O O . THR A 1 97 ? 16.153 1.198 -15.056 1.00 89.56 97 THR A O 1
ATOM 782 N N . ALA A 1 98 ? 16.872 2.889 -16.345 1.00 92.06 98 ALA A N 1
ATOM 783 C CA . ALA A 1 98 ? 16.911 3.862 -15.252 1.00 92.06 98 ALA A CA 1
ATOM 784 C C . ALA A 1 98 ? 15.527 4.104 -14.620 1.00 92.06 98 ALA A C 1
ATOM 786 O O . ALA A 1 98 ? 15.406 4.246 -13.400 1.00 92.06 98 ALA A O 1
ATOM 787 N N . THR A 1 99 ? 14.468 4.129 -15.434 1.00 93.38 99 THR A N 1
ATOM 788 C CA . THR A 1 99 ? 13.096 4.312 -14.944 1.00 93.38 99 THR A CA 1
ATOM 789 C C . THR A 1 99 ? 12.611 3.092 -14.160 1.00 93.38 99 THR A C 1
ATOM 791 O O . THR A 1 99 ? 12.066 3.267 -13.068 1.00 93.38 99 THR A O 1
ATOM 794 N N . LYS A 1 100 ? 12.860 1.870 -14.655 1.00 93.50 100 LYS A N 1
ATOM 795 C CA . LYS A 1 100 ? 12.545 0.619 -13.942 1.00 93.50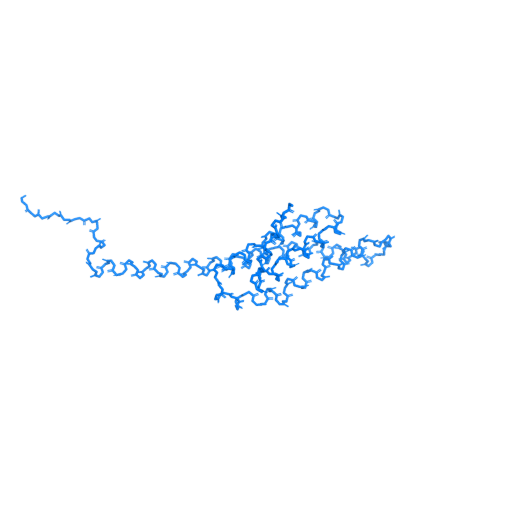 100 LYS A CA 1
ATOM 796 C C . LYS A 1 100 ? 13.213 0.584 -12.564 1.00 93.50 100 LYS A C 1
ATOM 798 O O . LYS A 1 100 ? 12.516 0.450 -11.560 1.00 93.50 100 LYS A O 1
ATOM 803 N N . ALA A 1 101 ? 14.520 0.841 -12.501 1.00 93.25 101 ALA A N 1
ATOM 804 C CA . ALA A 1 101 ? 15.271 0.862 -11.243 1.00 93.25 101 ALA A CA 1
ATOM 805 C C . ALA A 1 101 ? 14.735 1.912 -10.250 1.00 93.25 101 ALA A C 1
ATOM 807 O O . ALA A 1 101 ? 14.649 1.672 -9.044 1.00 93.25 101 ALA A O 1
ATOM 808 N N . ARG A 1 102 ? 14.317 3.087 -10.745 1.00 95.06 102 ARG A N 1
ATOM 809 C CA . ARG A 1 102 ? 13.705 4.123 -9.900 1.00 95.06 102 ARG A CA 1
ATOM 810 C C . ARG A 1 102 ? 12.370 3.673 -9.306 1.00 95.06 102 ARG A C 1
ATOM 812 O O . ARG A 1 102 ? 12.087 4.010 -8.157 1.00 95.06 102 ARG A O 1
ATOM 819 N N . ILE A 1 103 ? 11.552 2.955 -10.074 1.00 95.12 103 ILE A N 1
ATOM 820 C CA . ILE A 1 103 ? 10.276 2.408 -9.594 1.00 95.12 103 ILE A CA 1
ATOM 821 C C . ILE A 1 103 ? 10.531 1.324 -8.543 1.00 95.12 103 ILE A C 1
ATOM 823 O O . ILE A 1 103 ? 9.941 1.384 -7.466 1.00 95.12 103 ILE A O 1
ATOM 827 N N . GLU A 1 104 ? 11.451 0.395 -8.810 1.00 94.69 104 GLU A N 1
ATOM 828 C CA . GLU A 1 104 ? 11.831 -0.674 -7.874 1.00 94.69 104 GLU A CA 1
ATOM 829 C C . GLU A 1 104 ? 12.291 -0.122 -6.521 1.00 94.69 104 GLU A C 1
ATOM 831 O O . GLU A 1 104 ? 11.821 -0.582 -5.478 1.00 94.69 104 GLU A O 1
ATOM 836 N N . GLY A 1 105 ? 13.154 0.901 -6.537 1.00 93.69 105 GLY A N 1
ATOM 837 C CA . GLY A 1 105 ? 13.650 1.555 -5.323 1.00 93.69 105 GLY A CA 1
ATOM 838 C C . GLY A 1 105 ? 12.626 2.461 -4.631 1.00 93.69 105 GLY A C 1
ATOM 839 O O . GLY A 1 105 ? 12.749 2.746 -3.441 1.00 93.69 105 GLY A O 1
ATOM 840 N N . MET A 1 106 ? 11.598 2.931 -5.344 1.00 95.50 106 MET A N 1
ATOM 841 C CA . MET A 1 106 ? 10.486 3.665 -4.732 1.00 95.50 106 MET A CA 1
ATOM 842 C C . MET A 1 106 ? 9.493 2.719 -4.051 1.00 95.50 106 MET A C 1
ATOM 844 O O . MET A 1 106 ? 8.849 3.126 -3.084 1.00 95.50 106 MET A O 1
ATOM 848 N N . MET A 1 107 ? 9.366 1.481 -4.536 1.00 94.88 107 MET A N 1
ATOM 849 C CA . MET A 1 107 ? 8.317 0.568 -4.088 1.00 94.88 107 MET A CA 1
ATOM 850 C C . MET A 1 107 ? 8.426 0.200 -2.606 1.00 94.88 107 MET A C 1
ATOM 852 O O . MET A 1 107 ? 7.399 0.038 -1.959 1.00 94.88 107 MET A O 1
ATOM 856 N N . ASP A 1 108 ? 9.634 0.168 -2.036 1.00 93.56 108 ASP A N 1
ATOM 857 C CA . ASP A 1 108 ? 9.814 -0.047 -0.591 1.00 93.56 108 ASP A CA 1
ATOM 858 C C . ASP A 1 108 ? 9.087 1.021 0.233 1.00 93.56 108 ASP A C 1
ATOM 860 O O . ASP A 1 108 ? 8.310 0.707 1.129 1.00 93.56 108 ASP A O 1
ATOM 864 N N . LYS A 1 109 ? 9.225 2.294 -0.153 1.00 94.94 109 LYS A N 1
ATOM 865 C CA . LYS A 1 109 ? 8.537 3.407 0.518 1.00 94.94 109 LYS A CA 1
ATOM 866 C C . LYS A 1 109 ? 7.026 3.364 0.328 1.00 94.94 109 LYS A C 1
ATOM 868 O O . LYS A 1 109 ? 6.282 3.861 1.169 1.00 94.94 109 LYS A O 1
ATOM 873 N N . VAL A 1 110 ? 6.567 2.826 -0.800 1.00 95.38 110 VAL A N 1
ATOM 874 C CA . VAL A 1 110 ? 5.133 2.644 -1.046 1.00 95.38 110 VAL A CA 1
ATOM 875 C C . VAL A 1 110 ? 4.581 1.575 -0.108 1.00 95.38 110 VAL A C 1
ATOM 877 O O . VAL A 1 110 ? 3.556 1.822 0.522 1.00 95.38 110 VAL A O 1
ATOM 880 N N . VAL A 1 111 ? 5.275 0.442 0.041 1.00 95.75 111 VAL A N 1
ATOM 881 C CA . VAL A 1 111 ? 4.910 -0.604 1.008 1.00 95.75 111 VAL A CA 1
ATOM 882 C C . VAL A 1 111 ? 4.874 -0.028 2.425 1.00 95.75 111 VAL A C 1
ATOM 884 O O . VAL A 1 111 ? 3.839 -0.124 3.079 1.00 95.75 111 VAL A O 1
ATOM 887 N N . GLU A 1 112 ? 5.936 0.655 2.861 1.00 96.00 112 GLU A N 1
ATOM 888 C CA . GLU A 1 112 ? 6.000 1.305 4.181 1.00 96.00 112 GLU A CA 1
ATOM 889 C C . GLU A 1 112 ? 4.834 2.283 4.402 1.00 96.00 112 GLU A C 1
ATOM 891 O O . GLU A 1 112 ? 4.210 2.297 5.462 1.00 96.00 112 GLU A O 1
ATOM 896 N N . GLY A 1 113 ? 4.497 3.093 3.394 1.00 94.31 113 GLY A N 1
ATOM 897 C CA . GLY A 1 113 ? 3.378 4.032 3.472 1.00 94.31 113 GLY A CA 1
ATOM 898 C C . GLY A 1 113 ? 2.019 3.340 3.611 1.00 94.31 113 GLY A C 1
ATOM 899 O O . GLY A 1 113 ? 1.143 3.839 4.318 1.00 94.31 113 GLY A O 1
ATOM 900 N N . PHE A 1 114 ? 1.840 2.187 2.966 1.00 95.62 114 PHE A N 1
ATOM 901 C CA . PHE A 1 114 ? 0.627 1.379 3.081 1.00 95.62 114 PHE A CA 1
ATOM 902 C C . PHE A 1 114 ? 0.526 0.730 4.466 1.00 95.62 114 PHE A C 1
ATOM 904 O O . PHE A 1 114 ? -0.549 0.753 5.066 1.00 95.62 114 PHE A O 1
ATOM 911 N N . GLU A 1 115 ? 1.631 0.202 4.999 1.00 95.06 115 GLU A N 1
ATOM 912 C CA . GLU A 1 115 ? 1.690 -0.348 6.360 1.00 95.06 115 GLU A CA 1
ATOM 913 C C . GLU A 1 115 ? 1.381 0.726 7.403 1.00 95.06 115 GLU A C 1
ATOM 915 O O . GLU A 1 115 ? 0.494 0.538 8.231 1.00 95.06 115 GLU A O 1
ATOM 920 N N . ALA A 1 116 ? 1.999 1.903 7.285 1.00 93.44 116 ALA A N 1
ATOM 921 C CA . ALA A 1 116 ? 1.724 3.031 8.170 1.00 93.44 116 ALA A CA 1
ATOM 922 C C . ALA A 1 116 ? 0.258 3.493 8.097 1.00 93.44 116 ALA A C 1
ATOM 924 O O . ALA A 1 116 ? -0.329 3.880 9.112 1.00 93.44 116 ALA A O 1
ATOM 925 N N . GLN A 1 117 ? -0.356 3.452 6.909 1.00 92.00 117 GLN A N 1
ATOM 926 C CA . GLN A 1 117 ? -1.775 3.764 6.755 1.00 92.00 117 GLN A CA 1
ATOM 927 C C . GLN A 1 117 ? -2.658 2.733 7.469 1.00 92.00 117 GLN A C 1
ATOM 929 O O . GLN A 1 117 ? -3.621 3.132 8.121 1.00 92.00 117 GLN A O 1
ATOM 934 N N . LEU A 1 118 ? -2.339 1.439 7.377 1.00 92.31 118 LEU A N 1
ATOM 935 C CA . LEU A 1 118 ? -3.054 0.385 8.100 1.00 92.31 118 LEU A CA 1
ATOM 936 C C . LEU A 1 118 ? -2.882 0.533 9.620 1.00 92.31 118 LEU A C 1
ATOM 938 O O . LEU A 1 118 ? -3.869 0.493 10.354 1.00 92.31 118 LEU A O 1
ATOM 942 N N . ASP A 1 119 ? -1.661 0.777 10.092 1.00 91.06 119 ASP A N 1
ATOM 943 C CA . ASP A 1 119 ? -1.365 0.961 11.516 1.00 91.06 119 ASP A CA 1
ATOM 944 C C . ASP A 1 119 ? -2.128 2.148 12.109 1.00 91.06 119 ASP A C 1
ATOM 946 O O . ASP A 1 119 ? -2.692 2.052 13.201 1.00 91.06 119 ASP A O 1
ATOM 950 N N . LYS A 1 120 ? -2.218 3.260 11.371 1.00 88.00 120 LYS A N 1
ATOM 951 C CA . LYS A 1 120 ? -2.975 4.444 11.793 1.00 88.00 120 LYS A CA 1
ATOM 952 C C . LYS A 1 120 ? -4.461 4.142 12.020 1.00 88.00 120 LYS A C 1
ATOM 954 O O . LYS A 1 120 ? -5.057 4.698 12.942 1.00 88.00 120 LYS A O 1
ATOM 959 N N . LEU A 1 121 ? -5.061 3.262 11.215 1.00 84.94 121 LEU A N 1
ATOM 960 C CA . LEU A 1 121 ? -6.457 2.843 11.406 1.00 84.94 121 LEU A CA 1
ATOM 961 C C . LEU A 1 121 ? -6.623 2.082 12.726 1.00 84.94 121 LEU A C 1
ATOM 963 O O . LEU A 1 121 ? -7.535 2.376 13.498 1.00 84.94 121 LEU A O 1
ATOM 967 N N . PHE A 1 122 ? -5.703 1.161 13.028 1.00 82.50 122 PHE A N 1
ATOM 968 C CA . PHE A 1 122 ? -5.730 0.409 14.283 1.00 82.50 122 PHE A CA 1
ATOM 969 C C . PHE A 1 122 ? -5.448 1.281 15.509 1.00 82.50 122 PHE A C 1
ATOM 971 O O . PHE A 1 122 ? -6.079 1.085 16.547 1.00 82.50 122 PHE A O 1
ATOM 978 N N . GLN A 1 123 ? -4.552 2.265 15.403 1.00 81.00 123 GLN A N 1
ATOM 979 C CA . GLN A 1 123 ? -4.283 3.212 16.490 1.00 81.00 123 GLN A CA 1
ATOM 980 C C . GLN A 1 123 ? -5.514 4.047 16.845 1.00 81.00 123 GLN A C 1
ATOM 982 O O . GLN A 1 123 ? -5.808 4.225 18.026 1.00 81.00 123 GLN A O 1
ATOM 987 N N . ASN A 1 124 ? -6.258 4.518 15.841 1.00 71.31 124 ASN A N 1
ATOM 988 C CA . ASN A 1 124 ? -7.498 5.253 16.078 1.00 71.31 124 ASN A CA 1
ATOM 989 C C . ASN A 1 124 ? -8.522 4.387 16.826 1.00 71.31 124 ASN A C 1
ATOM 991 O O . ASN A 1 124 ? -9.093 4.841 17.813 1.00 71.31 124 ASN A O 1
ATOM 995 N N . ASN A 1 125 ? -8.668 3.117 16.438 1.00 71.62 125 ASN A N 1
ATOM 996 C CA . ASN A 1 125 ? -9.547 2.182 17.143 1.00 71.62 125 ASN A CA 1
ATOM 997 C C . ASN A 1 125 ? -9.102 1.912 18.590 1.00 71.62 125 ASN A C 1
ATOM 999 O O . ASN A 1 125 ? -9.918 1.845 19.503 1.00 71.62 125 ASN A O 1
ATOM 1003 N N . ALA A 1 126 ? -7.795 1.760 18.821 1.00 73.00 126 ALA A N 1
ATOM 1004 C CA . ALA A 1 126 ? -7.263 1.521 20.159 1.00 73.00 126 ALA A CA 1
ATOM 1005 C C . ALA A 1 126 ? -7.516 2.710 21.105 1.00 73.00 126 ALA A C 1
ATOM 1007 O O . ALA A 1 126 ? -7.786 2.503 22.289 1.00 73.00 126 ALA A O 1
ATOM 1008 N N . MET A 1 127 ? -7.458 3.946 20.598 1.00 70.38 127 MET A N 1
ATOM 1009 C CA . MET A 1 127 ? -7.795 5.147 21.373 1.00 70.38 127 MET A CA 1
ATOM 1010 C C . MET A 1 127 ? -9.287 5.222 21.715 1.00 70.38 127 MET A C 1
ATOM 1012 O O . MET A 1 127 ? -9.620 5.552 22.857 1.00 70.38 127 MET A O 1
ATOM 1016 N N . ASP A 1 128 ? -10.158 4.873 20.764 1.00 74.75 128 ASP A N 1
ATOM 1017 C CA . ASP A 1 128 ? -11.607 4.799 20.980 1.00 74.75 128 ASP A CA 1
ATOM 1018 C C . ASP A 1 128 ? -11.912 3.784 22.109 1.00 74.75 128 ASP A C 1
ATOM 1020 O O . ASP A 1 128 ? -12.508 4.140 23.126 1.00 74.75 128 ASP A O 1
ATOM 1024 N N . ILE A 1 129 ? -11.345 2.570 22.034 1.00 76.81 129 ILE A N 1
ATOM 1025 C CA . ILE A 1 129 ? -11.504 1.527 23.068 1.00 76.81 129 ILE A CA 1
ATOM 1026 C C . ILE A 1 129 ? -10.926 1.959 24.423 1.00 76.81 129 ILE A C 1
ATOM 1028 O O . ILE A 1 129 ? -11.530 1.713 25.465 1.00 76.81 129 ILE A O 1
ATOM 1032 N N . THR A 1 130 ? -9.754 2.600 24.443 1.00 74.38 130 THR A N 1
ATOM 1033 C CA . THR A 1 130 ? -9.132 3.058 25.700 1.00 74.38 130 THR A CA 1
ATOM 1034 C C . THR A 1 130 ? -10.013 4.089 26.405 1.00 74.38 130 THR A C 1
ATOM 1036 O O . THR A 1 130 ? -10.132 4.073 27.631 1.00 74.38 130 THR A O 1
ATOM 1039 N N . SER A 1 131 ? -10.657 4.964 25.632 1.00 77.12 131 SER A N 1
ATOM 1040 C CA . SER A 1 131 ? -11.592 5.959 26.158 1.00 77.12 131 SER A CA 1
ATOM 1041 C C . SER A 1 131 ? -12.840 5.290 26.736 1.00 77.12 131 SER A C 1
ATOM 1043 O O . SER A 1 131 ? -13.236 5.614 27.856 1.00 77.12 131 SER A O 1
ATOM 1045 N N . ASP A 1 132 ? -13.402 4.304 26.034 1.00 81.75 132 ASP A N 1
ATOM 1046 C CA . ASP A 1 132 ? -14.551 3.528 26.513 1.00 81.75 132 ASP A CA 1
ATOM 1047 C C . ASP A 1 132 ? -14.231 2.770 27.810 1.00 81.75 132 ASP A C 1
ATOM 1049 O O . ASP A 1 132 ? -15.014 2.799 28.762 1.00 81.75 132 ASP A O 1
ATOM 1053 N N . VAL A 1 133 ? -13.049 2.151 27.896 1.00 84.44 133 VAL A N 1
ATOM 1054 C CA . VAL A 1 133 ? -12.575 1.479 29.117 1.00 84.44 133 VAL A CA 1
ATOM 1055 C C . VAL A 1 133 ? -12.453 2.470 30.273 1.00 84.44 133 VAL A C 1
ATOM 1057 O O . VAL A 1 133 ? -12.936 2.182 31.365 1.00 84.44 133 VAL A O 1
ATOM 1060 N N . ALA A 1 134 ? -11.878 3.655 30.051 1.00 85.06 134 ALA A N 1
ATOM 1061 C CA . ALA A 1 134 ? -11.754 4.673 31.094 1.00 85.06 134 ALA A CA 1
ATOM 1062 C C . ALA A 1 134 ? -13.124 5.161 31.604 1.00 85.06 134 ALA A C 1
ATOM 1064 O O . ALA A 1 134 ? -13.302 5.379 32.806 1.00 85.06 134 ALA A O 1
ATOM 1065 N 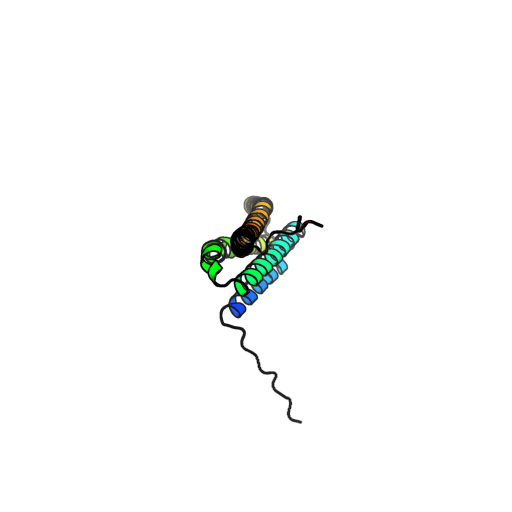N . VAL A 1 135 ? -14.110 5.298 30.711 1.00 89.19 135 VAL A N 1
ATOM 1066 C CA . VAL A 1 135 ? -15.492 5.630 31.087 1.00 89.19 135 VAL A CA 1
ATOM 1067 C C . VAL A 1 135 ? -16.118 4.501 31.906 1.00 89.19 135 VAL A C 1
ATOM 1069 O O . VAL A 1 135 ? -16.693 4.773 32.961 1.00 89.19 135 VAL A O 1
ATOM 1072 N N . LEU A 1 136 ? -15.965 3.243 31.480 1.00 87.19 136 LEU A N 1
ATOM 1073 C CA . LEU A 1 136 ? -16.453 2.081 32.228 1.00 87.19 136 LEU A CA 1
ATOM 1074 C C . LEU A 1 136 ? -15.814 1.992 33.619 1.00 87.19 136 LEU A C 1
ATOM 1076 O O . LEU A 1 136 ? -16.523 1.807 34.606 1.00 87.19 136 LEU A O 1
ATOM 1080 N N . GLU A 1 137 ? -14.499 2.189 33.733 1.00 87.50 137 GLU A N 1
ATOM 1081 C CA . GLU A 1 137 ? -13.808 2.242 35.024 1.00 87.50 137 GLU A CA 1
ATOM 1082 C C . GLU A 1 137 ? -14.352 3.354 35.923 1.00 87.50 137 GLU A C 1
ATOM 1084 O O . GLU A 1 137 ? -14.520 3.155 37.127 1.00 87.50 137 GLU A O 1
ATOM 1089 N N . GLN A 1 138 ? -14.634 4.530 35.357 1.00 87.25 138 GLN A N 1
ATOM 1090 C CA . GLN A 1 138 ? -15.187 5.652 36.107 1.00 87.25 138 GLN A CA 1
ATOM 1091 C C . GLN A 1 138 ? -16.620 5.374 36.575 1.00 87.25 138 GLN A C 1
ATOM 1093 O O . GLN A 1 138 ? -16.964 5.724 37.706 1.00 87.25 138 GLN A O 1
ATOM 1098 N N . MET A 1 139 ? -17.444 4.723 35.753 1.00 89.06 139 MET A N 1
ATOM 1099 C CA . MET A 1 139 ? -18.790 4.294 36.142 1.00 89.06 139 MET A CA 1
ATOM 1100 C C . MET A 1 139 ? -18.726 3.254 37.264 1.00 89.06 139 MET A C 1
ATOM 1102 O O . MET A 1 139 ? -19.351 3.447 38.302 1.00 89.06 139 MET A O 1
ATOM 1106 N N . LEU A 1 140 ? -17.870 2.235 37.137 1.00 87.81 140 LEU A N 1
ATOM 1107 C CA . LEU A 1 140 ? -17.660 1.224 38.179 1.00 87.81 140 LEU A CA 1
ATOM 1108 C C . LEU A 1 140 ? -17.166 1.832 39.500 1.00 87.81 140 LEU A C 1
ATOM 1110 O O . LEU A 1 140 ? -17.600 1.407 40.570 1.00 87.81 140 LEU A O 1
ATOM 1114 N N . LYS A 1 141 ? -16.278 2.833 39.448 1.00 85.81 141 LYS A N 1
ATOM 1115 C CA . LYS A 1 141 ? -15.843 3.599 40.631 1.00 85.81 141 LYS A CA 1
ATOM 1116 C C . LYS A 1 141 ? -17.003 4.362 41.263 1.00 85.81 141 LYS A C 1
ATOM 1118 O O . LYS A 1 141 ? -17.145 4.354 42.483 1.00 85.81 141 LYS A O 1
ATOM 1123 N N . SER A 1 142 ? -17.819 5.014 40.437 1.00 85.44 142 SER A N 1
ATOM 1124 C CA . SER A 1 142 ? -18.946 5.845 40.884 1.00 85.44 142 SER A CA 1
ATOM 1125 C C . SER A 1 142 ? -20.068 5.009 41.507 1.00 85.44 142 SER A C 1
ATOM 1127 O O . SER A 1 142 ? -20.666 5.436 42.491 1.00 85.44 142 SER A O 1
ATOM 1129 N N . ASP A 1 143 ? -20.283 3.796 40.998 1.00 86.25 143 ASP A N 1
ATOM 1130 C CA . ASP A 1 143 ? -21.249 2.824 41.524 1.00 86.25 143 ASP A CA 1
ATOM 1131 C C . ASP A 1 143 ? -20.703 2.025 42.726 1.00 86.25 143 ASP A C 1
ATOM 1133 O O . ASP A 1 143 ? -21.385 1.154 43.266 1.00 86.25 143 ASP A O 1
ATOM 1137 N N . GLY A 1 144 ? -19.463 2.294 43.161 1.00 80.62 144 GLY A N 1
ATOM 1138 C CA . GLY A 1 144 ? -18.810 1.595 44.275 1.00 80.62 144 GLY A CA 1
ATOM 1139 C C . GLY A 1 144 ? -18.410 0.145 43.969 1.00 80.62 144 GLY A C 1
ATOM 1140 O O . GLY A 1 144 ? -18.016 -0.590 44.870 1.00 80.62 144 GLY A O 1
ATOM 1141 N N . LEU A 1 145 ? -18.485 -0.270 42.703 1.00 74.25 145 LEU A N 1
ATOM 1142 C CA . LEU A 1 145 ? -18.209 -1.631 42.234 1.00 74.25 145 LEU A CA 1
ATOM 1143 C C . LEU A 1 145 ? -16.728 -1.869 41.905 1.00 74.25 145 LEU A C 1
ATOM 1145 O O . LEU A 1 145 ? -16.327 -3.007 41.680 1.00 74.25 145 LEU A O 1
ATOM 1149 N N . SER A 1 146 ? -15.898 -0.821 41.882 1.00 68.56 146 SER A N 1
ATOM 1150 C CA . SER A 1 146 ? -14.470 -0.938 41.559 1.00 68.56 146 SER A CA 1
ATOM 1151 C C . SER A 1 146 ? -13.560 -1.228 42.764 1.00 68.56 146 SER A C 1
ATOM 1153 O O . SER A 1 146 ? -12.339 -1.171 42.614 1.00 68.56 146 SER A O 1
ATOM 1155 N N . GLN A 1 147 ? -14.099 -1.479 43.962 1.00 59.03 147 GLN A N 1
ATOM 1156 C CA . GLN A 1 147 ? -13.292 -1.859 45.127 1.00 59.03 147 GLN A CA 1
ATOM 1157 C C . GLN A 1 147 ? -13.232 -3.377 45.280 1.00 59.03 147 GLN A C 1
ATOM 1159 O O . GLN A 1 147 ? -14.032 -3.996 45.975 1.00 59.03 147 GLN A O 1
ATOM 1164 N N . GLY A 1 148 ? -12.214 -3.960 44.656 1.00 60.59 148 GLY A N 1
ATOM 1165 C CA . GLY A 1 148 ? -11.651 -5.242 45.055 1.00 60.59 148 GLY A CA 1
ATOM 1166 C C . GLY A 1 148 ? -10.359 -5.036 45.841 1.00 60.59 148 GLY A C 1
ATOM 1167 O O . GLY A 1 148 ? -9.306 -5.343 45.306 1.00 60.59 148 GLY A O 1
ATOM 1168 N N . ASP A 1 149 ? -10.439 -4.466 47.049 1.00 49.44 149 ASP A N 1
ATOM 1169 C CA . ASP A 1 149 ? -9.697 -4.957 48.225 1.00 49.44 149 ASP A CA 1
ATOM 1170 C C . ASP A 1 149 ? -10.094 -4.178 49.494 1.00 49.44 149 ASP A C 1
ATOM 1172 O O . ASP A 1 149 ? -10.012 -2.949 49.526 1.00 49.44 149 ASP A O 1
ATOM 1176 N N . GLY A 1 150 ? -10.504 -4.894 50.550 1.00 46.72 150 GLY A N 1
ATOM 1177 C CA . GLY A 1 150 ? -10.614 -4.331 51.904 1.00 46.72 150 GLY A CA 1
ATOM 1178 C C . GLY A 1 150 ? -12.001 -4.228 52.555 1.00 46.72 150 GLY A C 1
ATOM 1179 O O . GLY A 1 150 ? -12.194 -3.359 53.402 1.00 46.72 150 GLY A O 1
ATOM 1180 N N . LEU A 1 151 ? -12.954 -5.122 52.265 1.00 46.94 151 LEU A N 1
ATOM 1181 C CA . LEU A 1 151 ? -14.058 -5.398 53.202 1.00 46.94 151 LEU A CA 1
ATOM 1182 C C . LEU A 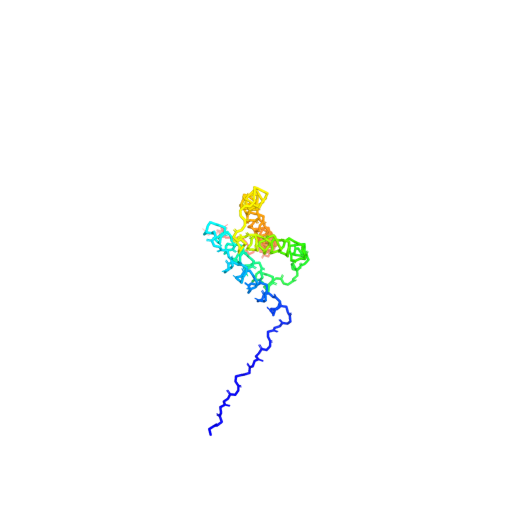1 151 ? -13.516 -6.199 54.400 1.00 46.94 151 LEU A C 1
ATOM 1184 O O . LEU A 1 151 ? -13.732 -7.402 54.519 1.00 46.94 151 LEU A O 1
ATOM 1188 N N . GLN A 1 152 ? -12.802 -5.522 55.301 1.00 44.94 152 GLN A N 1
ATOM 1189 C CA . GLN A 1 152 ? -12.604 -5.996 56.668 1.00 44.94 152 GLN A CA 1
ATOM 1190 C C . GLN A 1 152 ? -13.600 -5.251 57.559 1.00 44.94 152 GLN A C 1
ATOM 1192 O O . GLN A 1 152 ? -13.298 -4.232 58.175 1.00 44.94 152 GLN A O 1
ATOM 1197 N N . LEU A 1 153 ? -14.841 -5.746 57.554 1.00 46.19 153 LEU A N 1
ATOM 1198 C CA . LEU A 1 153 ? -15.824 -5.403 58.574 1.00 46.19 153 LEU A CA 1
ATOM 1199 C C . LEU A 1 153 ? -15.397 -6.080 59.875 1.00 46.19 153 LEU A C 1
ATOM 1201 O O . LEU A 1 153 ? -15.103 -7.274 59.893 1.00 46.19 153 LEU A O 1
ATOM 1205 N N . GLY A 1 154 ? -15.321 -5.276 60.931 1.00 52.59 154 GLY A N 1
ATOM 1206 C CA . GLY A 1 154 ? -14.841 -5.681 62.240 1.00 52.59 154 GLY A CA 1
ATOM 1207 C C . GLY A 1 154 ? -15.600 -6.856 62.855 1.00 52.59 154 GLY A C 1
ATOM 1208 O O . GLY A 1 154 ? -16.822 -6.974 62.738 1.00 52.59 154 GLY A O 1
ATOM 1209 N N . GLY A 1 155 ? -14.819 -7.661 63.568 1.00 37.72 155 GLY A N 1
ATOM 1210 C CA . GLY A 1 155 ? -15.194 -8.635 64.583 1.00 37.72 155 GLY A CA 1
ATOM 1211 C C . GLY A 1 155 ? -13.959 -8.920 65.418 1.00 37.72 155 GLY A C 1
ATOM 1212 O O . GLY A 1 155 ? -12.951 -9.328 64.802 1.00 37.72 155 GLY A O 1
#